Protein AF-A0A6Y6EH37-F1 (afdb_monomer_lite)

Radius of gyration: 16.32 Å; chains: 1; bounding box: 48×16×46 Å

Secondary structure (DSSP, 8-state):
-HHHHHHHHHHHHHHHHHHTTHHHHHHHHHHH-HHHHHHHHHHHHHHHHHHHHHHHHGGGS-HHHHHHHHHHHHHHHHHHHHHHHHHHHHHHHHHT-

Structure (mmCIF, N/CA/C/O backbone):
data_AF-A0A6Y6EH37-F1
#
_entry.id   AF-A0A6Y6EH37-F1
#
loop_
_atom_site.group_PDB
_atom_site.id
_atom_site.type_symbol
_atom_site.label_atom_id
_atom_site.label_alt_id
_atom_site.label_comp_id
_atom_site.label_asym_id
_atom_site.label_entity_id
_atom_site.label_seq_id
_atom_site.pdbx_PDB_ins_code
_atom_site.Cartn_x
_atom_site.Cartn_y
_atom_site.Cartn_z
_atom_site.occupan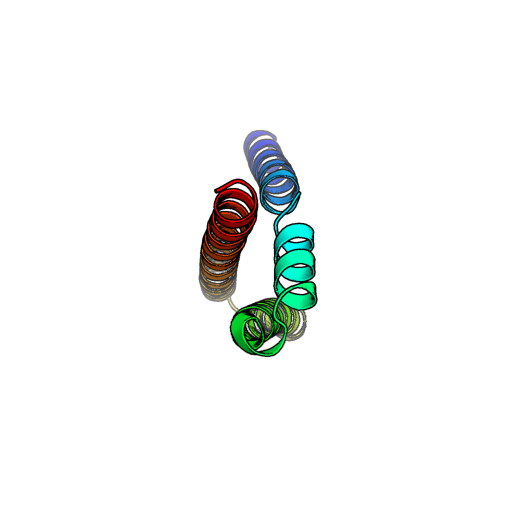cy
_atom_site.B_iso_or_equiv
_atom_site.auth_seq_id
_atom_site.auth_comp_id
_atom_site.auth_asym_id
_atom_site.auth_atom_id
_atom_site.pdbx_PDB_model_num
ATOM 1 N N . SER A 1 1 ? 30.470 2.210 -0.677 1.00 59.72 1 SER A N 1
ATOM 2 C CA . SER A 1 1 ? 30.165 0.766 -0.683 1.00 59.72 1 SER A CA 1
ATOM 3 C C . SER A 1 1 ? 29.413 0.365 0.584 1.00 59.72 1 SER A C 1
ATOM 5 O O . SER A 1 1 ? 28.319 -0.167 0.468 1.00 59.72 1 SER A O 1
ATOM 7 N N . ASP A 1 2 ? 29.881 0.749 1.781 1.00 52.94 2 ASP A N 1
ATOM 8 C CA . ASP A 1 2 ? 29.170 0.456 3.046 1.00 52.94 2 ASP A CA 1
ATOM 9 C C . ASP A 1 2 ? 28.023 1.411 3.388 1.00 52.94 2 ASP A C 1
ATOM 11 O O . ASP A 1 2 ? 27.023 1.002 3.966 1.00 52.94 2 ASP A O 1
ATOM 15 N N . SER A 1 3 ? 28.116 2.678 2.990 1.00 45.69 3 SER A N 1
ATOM 16 C CA . SER A 1 3 ? 27.055 3.672 3.194 1.00 45.69 3 SER A CA 1
ATOM 17 C C . SER A 1 3 ? 25.783 3.367 2.396 1.00 45.69 3 SER A C 1
ATOM 19 O O . SER A 1 3 ? 24.689 3.651 2.872 1.00 45.69 3 SER A O 1
ATOM 21 N N . ILE A 1 4 ? 25.916 2.728 1.228 1.00 46.81 4 ILE A N 1
ATOM 22 C CA . ILE A 1 4 ? 24.783 2.278 0.403 1.00 46.81 4 ILE A CA 1
ATOM 23 C C . ILE A 1 4 ? 24.128 1.053 1.044 1.00 46.81 4 ILE A C 1
ATOM 25 O O .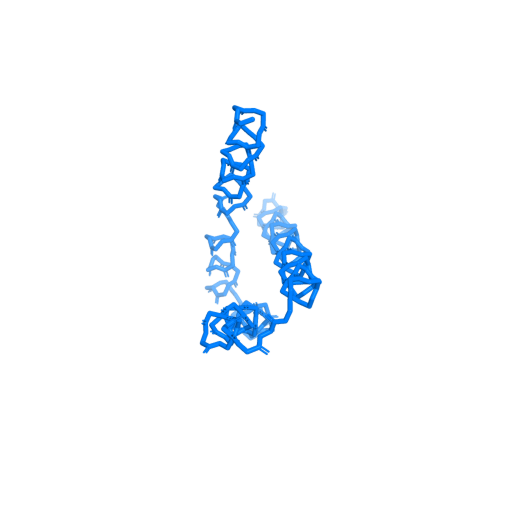 ILE A 1 4 ? 22.927 1.070 1.277 1.00 46.81 4 ILE A O 1
ATOM 29 N N . LYS A 1 5 ? 24.917 0.055 1.463 1.00 49.81 5 LYS A N 1
ATOM 30 C CA . LYS A 1 5 ? 24.394 -1.123 2.175 1.00 49.81 5 LYS A CA 1
ATOM 31 C C . LYS A 1 5 ? 23.733 -0.764 3.506 1.00 49.81 5 LYS A C 1
ATOM 33 O O . LYS A 1 5 ? 22.726 -1.357 3.866 1.00 49.81 5 LYS A O 1
ATOM 38 N N . LYS A 1 6 ? 24.265 0.224 4.232 1.00 46.09 6 LYS A N 1
ATOM 39 C CA . LYS A 1 6 ? 23.679 0.729 5.483 1.00 46.09 6 LYS A CA 1
ATOM 40 C C . LYS A 1 6 ? 22.381 1.505 5.237 1.00 46.09 6 LYS A C 1
ATOM 42 O O . LYS A 1 6 ? 21.462 1.409 6.044 1.00 46.09 6 LYS A O 1
ATOM 47 N N . TYR A 1 7 ? 22.286 2.221 4.115 1.00 43.78 7 TYR A N 1
ATOM 48 C CA . TYR A 1 7 ? 21.050 2.864 3.668 1.00 43.78 7 TYR A CA 1
ATOM 49 C C . TYR A 1 7 ? 19.996 1.832 3.240 1.00 43.78 7 TYR A C 1
ATOM 51 O O . TYR A 1 7 ? 18.858 1.923 3.679 1.00 43.78 7 TYR A O 1
ATOM 59 N N . GLU A 1 8 ? 20.372 0.811 2.469 1.00 46.00 8 GLU A N 1
ATOM 60 C CA . GLU A 1 8 ? 19.490 -0.290 2.051 1.00 46.00 8 GLU A CA 1
ATOM 61 C C . GLU A 1 8 ? 19.028 -1.146 3.241 1.00 46.00 8 GLU A C 1
ATOM 63 O O . GLU A 1 8 ? 17.859 -1.508 3.325 1.00 46.00 8 GLU A O 1
ATOM 68 N N . HIS A 1 9 ? 19.912 -1.414 4.206 1.00 47.00 9 HIS A N 1
ATOM 69 C CA . HIS A 1 9 ? 19.576 -2.129 5.438 1.00 47.00 9 HIS A CA 1
ATOM 70 C C . HIS A 1 9 ? 18.669 -1.297 6.355 1.00 47.00 9 HIS A C 1
ATOM 72 O O . HIS A 1 9 ? 17.686 -1.817 6.875 1.00 47.00 9 HIS A O 1
ATOM 78 N N . GLY A 1 10 ? 18.938 0.008 6.488 1.00 43.47 10 GLY A N 1
ATOM 79 C CA . GLY A 1 10 ? 18.068 0.940 7.208 1.00 43.47 10 GLY A CA 1
ATOM 80 C C . GLY A 1 10 ? 16.698 1.098 6.545 1.00 43.47 10 GLY A C 1
ATOM 81 O O . GLY A 1 10 ? 15.687 1.134 7.236 1.00 43.47 10 GLY A O 1
ATOM 82 N N . GLN A 1 11 ? 16.638 1.105 5.210 1.00 48.38 11 GLN A N 1
ATOM 83 C CA . GLN A 1 11 ? 15.391 1.052 4.442 1.00 48.38 11 GLN A CA 1
ATOM 84 C C . GLN A 1 11 ? 14.656 -0.271 4.683 1.00 48.38 11 GLN A C 1
ATOM 86 O O . GLN A 1 11 ? 13.453 -0.258 4.915 1.00 48.38 11 GLN A O 1
ATOM 91 N N . MET A 1 12 ? 15.352 -1.409 4.703 1.00 45.44 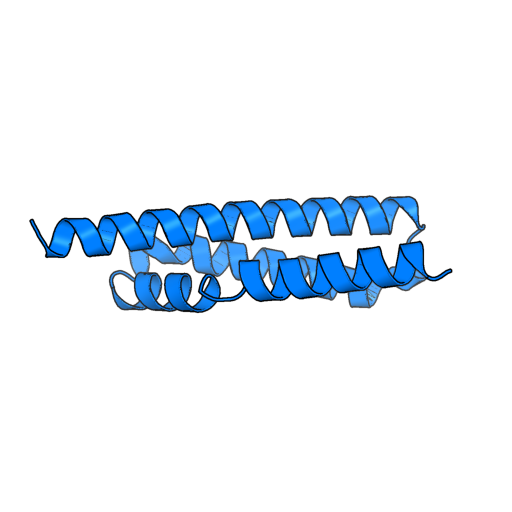12 MET A N 1
ATOM 92 C CA . MET A 1 12 ? 14.763 -2.731 4.940 1.00 45.44 12 MET A CA 1
ATOM 93 C C . MET A 1 12 ? 14.207 -2.889 6.367 1.00 45.44 12 MET A C 1
ATOM 95 O O . MET A 1 12 ? 13.099 -3.398 6.528 1.00 45.44 12 MET A O 1
ATOM 99 N N . GLU A 1 13 ? 14.910 -2.408 7.398 1.00 42.56 13 GLU A N 1
ATOM 100 C CA . GLU A 1 13 ? 14.405 -2.379 8.781 1.00 42.56 13 GLU A CA 1
ATOM 101 C C . GLU A 1 13 ? 13.252 -1.389 8.969 1.00 42.56 13 GLU A C 1
ATOM 103 O O . GLU A 1 13 ? 12.261 -1.719 9.625 1.00 42.56 13 GLU A O 1
ATOM 108 N N . LEU A 1 14 ? 13.327 -0.205 8.353 1.00 42.06 14 LEU A N 1
ATOM 109 C CA . LEU A 1 14 ? 12.225 0.757 8.352 1.00 42.06 14 LEU A CA 1
ATOM 110 C C . LEU A 1 14 ? 10.993 0.162 7.655 1.00 42.06 14 LEU A C 1
ATOM 112 O O . LEU A 1 14 ? 9.883 0.273 8.163 1.00 42.06 14 LEU A O 1
ATOM 116 N N . THR A 1 15 ? 11.187 -0.566 6.553 1.00 43.66 15 THR A N 1
ATOM 117 C CA . THR A 1 15 ? 10.112 -1.271 5.841 1.00 43.66 15 THR A CA 1
ATOM 118 C C . THR A 1 15 ? 9.519 -2.391 6.697 1.00 43.66 15 THR A C 1
ATOM 120 O O . THR A 1 15 ? 8.307 -2.576 6.701 1.00 43.66 15 THR A O 1
ATOM 123 N N . LYS A 1 16 ? 10.339 -3.102 7.480 1.00 38.72 16 LYS A N 1
ATOM 124 C CA . LYS A 1 16 ? 9.897 -4.160 8.402 1.00 38.72 16 LYS A CA 1
ATOM 125 C C . LYS A 1 16 ? 9.095 -3.611 9.594 1.00 38.72 16 LYS A C 1
ATOM 127 O O . LYS A 1 16 ? 8.116 -4.237 9.983 1.00 38.72 16 LYS A O 1
ATOM 132 N N . ASN A 1 17 ? 9.450 -2.433 10.118 1.00 40.44 17 ASN A N 1
ATOM 133 C CA . ASN A 1 17 ? 8.726 -1.754 11.207 1.00 40.44 17 ASN A CA 1
ATOM 134 C C . ASN A 1 17 ? 7.502 -0.941 10.738 1.00 40.44 17 ASN A C 1
ATOM 136 O O . ASN A 1 17 ? 6.545 -0.771 11.486 1.00 40.44 17 ASN A O 1
ATOM 140 N N . ILE A 1 18 ? 7.484 -0.451 9.496 1.00 44.25 18 ILE A N 1
ATOM 141 C CA . ILE A 1 18 ? 6.275 0.131 8.888 1.00 44.25 18 ILE A CA 1
ATOM 142 C C . ILE A 1 18 ? 5.271 -0.985 8.559 1.00 44.25 18 ILE A C 1
ATOM 144 O O . ILE A 1 18 ? 4.066 -0.802 8.768 1.00 44.25 18 ILE A O 1
ATOM 148 N N . ASN A 1 19 ? 5.769 -2.155 8.141 1.00 43.81 19 ASN A N 1
ATOM 149 C CA . ASN A 1 19 ? 4.960 -3.344 7.881 1.00 43.81 19 ASN A CA 1
ATOM 150 C C . ASN A 1 19 ? 4.457 -4.041 9.154 1.00 43.81 19 ASN A C 1
ATOM 152 O O . ASN A 1 19 ? 3.392 -4.648 9.077 1.00 43.81 19 ASN A O 1
ATOM 156 N N . SER A 1 20 ? 5.146 -3.950 10.301 1.00 60.06 20 SER A N 1
ATOM 157 C CA . SER A 1 20 ? 4.635 -4.539 11.544 1.00 60.06 20 SER A CA 1
ATOM 158 C C . SER A 1 20 ? 3.386 -3.772 11.996 1.00 60.06 20 SER A C 1
ATOM 160 O O . SER A 1 20 ? 3.412 -2.584 12.333 1.00 60.06 20 SER A O 1
ATOM 162 N N . GLY A 1 21 ? 2.237 -4.426 11.887 1.00 78.62 21 GLY A N 1
ATOM 163 C CA . GLY A 1 21 ? 0.935 -3.902 12.272 1.00 78.62 21 GLY A CA 1
ATOM 164 C C . GLY A 1 21 ? 0.091 -3.335 11.133 1.00 78.62 21 GLY A C 1
ATOM 165 O O . GLY A 1 21 ? -1.061 -3.026 11.387 1.00 78.62 21 GLY A O 1
ATOM 166 N N . CYS A 1 22 ? 0.602 -3.134 9.909 1.00 90.50 22 CYS A N 1
ATOM 167 C CA . CYS A 1 22 ? -0.239 -2.597 8.822 1.00 90.50 22 CYS A CA 1
ATOM 168 C C . CYS A 1 22 ? -1.210 -3.653 8.291 1.00 90.50 22 CYS A C 1
ATOM 170 O O . CYS A 1 22 ? -2.405 -3.396 8.180 1.00 90.50 22 CYS A O 1
ATOM 172 N N . ILE A 1 23 ? -0.692 -4.845 7.992 1.00 89.94 23 ILE A N 1
ATOM 173 C CA . ILE A 1 23 ? -1.513 -5.956 7.510 1.00 89.94 23 ILE A CA 1
ATOM 174 C C . ILE A 1 23 ? -2.402 -6.468 8.634 1.00 89.94 23 ILE A C 1
ATOM 176 O O . ILE A 1 23 ? -3.576 -6.706 8.403 1.00 89.94 23 ILE A O 1
ATOM 180 N N . GLU A 1 24 ? -1.885 -6.556 9.857 1.00 90.81 24 GLU A N 1
ATOM 181 C CA . GLU A 1 24 ? -2.671 -6.955 11.023 1.00 90.81 24 GLU A CA 1
ATOM 182 C C . GLU A 1 24 ? -3.821 -5.975 11.286 1.00 90.81 24 GLU A C 1
ATOM 184 O O . GLU A 1 24 ? -4.943 -6.404 11.530 1.00 90.81 24 GLU A O 1
ATOM 189 N N . ALA A 1 25 ? -3.576 -4.666 11.173 1.00 92.81 25 ALA A N 1
ATOM 190 C CA . ALA A 1 25 ? -4.617 -3.646 11.278 1.00 92.81 25 ALA A CA 1
ATOM 191 C C . ALA A 1 25 ? -5.631 -3.721 10.124 1.00 92.81 25 ALA A C 1
ATOM 193 O O . ALA A 1 25 ? -6.825 -3.550 10.343 1.00 92.81 25 ALA A O 1
ATOM 194 N N . LEU A 1 26 ? -5.178 -4.002 8.899 1.00 93.88 26 LEU A N 1
ATOM 195 C CA . LEU A 1 26 ? -6.067 -4.178 7.751 1.00 93.88 26 LEU A CA 1
ATOM 196 C C . LEU A 1 26 ? -6.962 -5.409 7.922 1.00 93.88 26 LEU A C 1
ATOM 198 O O . LEU A 1 26 ? -8.164 -5.317 7.691 1.00 93.88 26 LEU A O 1
ATOM 202 N N . VAL A 1 27 ? -6.385 -6.529 8.366 1.00 92.19 27 VAL A N 1
ATOM 203 C CA . VAL A 1 27 ? -7.118 -7.757 8.692 1.00 92.19 27 VAL A CA 1
ATOM 204 C C . VAL A 1 27 ? -8.142 -7.470 9.784 1.00 92.19 27 VAL A C 1
ATOM 206 O O . VAL A 1 27 ? -9.324 -7.710 9.565 1.00 92.19 27 VAL A O 1
ATOM 209 N N . PHE A 1 28 ? -7.723 -6.850 10.890 1.00 92.62 28 PHE A N 1
ATOM 210 C CA . PHE A 1 28 ? -8.617 -6.444 11.974 1.00 92.62 28 PHE A CA 1
ATOM 211 C C . PHE A 1 28 ? -9.809 -5.616 11.477 1.00 92.62 28 PHE A C 1
ATOM 213 O O . PHE A 1 28 ? -10.954 -5.962 11.748 1.00 92.62 28 PHE A O 1
ATOM 220 N N . LEU A 1 29 ? -9.565 -4.551 10.708 1.00 93.06 29 LEU A N 1
ATOM 221 C CA . LEU A 1 29 ? -10.644 -3.729 10.156 1.00 93.06 29 LEU A CA 1
ATOM 222 C C . LEU A 1 29 ? -11.561 -4.533 9.227 1.00 93.06 29 LEU A C 1
ATOM 224 O O . LEU A 1 29 ? -12.778 -4.394 9.305 1.00 93.06 29 LEU A O 1
ATOM 228 N N . SER A 1 30 ? -10.995 -5.397 8.381 1.00 92.12 30 SER A N 1
ATOM 229 C CA . SER A 1 30 ? -11.774 -6.234 7.463 1.00 92.12 30 SER A CA 1
ATOM 230 C C . SER A 1 30 ? -12.626 -7.292 8.168 1.00 92.12 30 SER A C 1
ATOM 232 O O . SER A 1 30 ? -13.658 -7.676 7.632 1.00 92.12 30 SER A O 1
ATOM 234 N N . GLU A 1 31 ? -12.226 -7.746 9.357 1.00 91.69 31 GLU A N 1
ATOM 235 C CA . GLU A 1 31 ? -13.016 -8.656 10.194 1.00 91.69 31 GLU A CA 1
ATOM 236 C C . GLU A 1 31 ? -14.141 -7.921 10.934 1.00 91.69 31 GLU A C 1
ATOM 238 O O . GLU A 1 31 ? -15.219 -8.480 11.127 1.00 91.69 31 GLU A O 1
ATOM 243 N N . GLU A 1 32 ? -13.909 -6.668 11.334 1.00 91.88 32 GLU A N 1
ATOM 244 C CA . GLU A 1 32 ? -14.887 -5.851 12.060 1.00 91.88 32 GLU A CA 1
ATOM 245 C C . GLU A 1 32 ? -15.991 -5.295 11.148 1.00 91.88 32 GLU A C 1
ATOM 247 O O . GLU A 1 32 ? -17.153 -5.261 11.550 1.00 91.88 32 GLU A O 1
ATOM 252 N N . ASP A 1 33 ? -15.642 -4.854 9.935 1.00 92.06 33 ASP A N 1
ATOM 253 C CA . ASP A 1 33 ? -16.597 -4.333 8.947 1.00 92.06 33 ASP A CA 1
ATOM 254 C C . ASP A 1 33 ? -16.088 -4.574 7.505 1.00 92.06 33 ASP A C 1
ATOM 256 O O . ASP A 1 33 ? -15.454 -3.702 6.893 1.00 92.06 33 ASP A O 1
ATOM 260 N N . PRO A 1 34 ? -16.339 -5.775 6.945 1.00 90.81 34 PRO A N 1
ATOM 261 C CA . PRO A 1 34 ? -15.811 -6.167 5.641 1.00 90.81 34 PRO A CA 1
ATOM 262 C C . PRO A 1 34 ? -16.233 -5.239 4.497 1.00 90.81 34 PRO A C 1
ATOM 264 O O . PRO A 1 34 ? -15.439 -4.972 3.594 1.00 90.81 34 PRO A O 1
ATOM 267 N N . GLU A 1 35 ? -17.476 -4.744 4.517 1.00 94.12 35 GLU A N 1
ATOM 268 C CA . GLU A 1 35 ? -18.003 -3.890 3.449 1.00 94.12 35 GLU A CA 1
ATOM 269 C C . GLU A 1 35 ? -17.325 -2.520 3.472 1.00 94.12 35 GLU A C 1
ATOM 271 O O . GLU A 1 35 ? -16.813 -2.069 2.441 1.00 94.12 35 GLU A O 1
ATOM 276 N N . LYS A 1 36 ? -17.231 -1.899 4.656 1.00 92.88 36 LYS A N 1
ATOM 277 C CA . LYS A 1 36 ? -16.621 -0.575 4.835 1.00 92.88 36 LYS A CA 1
ATOM 278 C C . LYS A 1 36 ? -15.141 -0.542 4.466 1.00 92.88 36 LYS A C 1
ATOM 280 O O . LYS A 1 36 ? -14.669 0.465 3.940 1.00 92.88 36 LYS A O 1
ATOM 285 N N . TYR A 1 37 ? -14.401 -1.612 4.755 1.00 93.81 37 TYR A N 1
ATOM 286 C CA . TYR A 1 37 ? -12.946 -1.646 4.575 1.00 93.81 37 TYR A CA 1
ATOM 287 C C . TYR A 1 37 ? -12.483 -2.414 3.327 1.00 93.81 37 TYR A C 1
ATOM 289 O O . TYR A 1 37 ? -11.277 -2.530 3.085 1.00 93.81 37 TYR A O 1
ATOM 297 N N . SER A 1 38 ? -13.418 -2.867 2.487 1.00 94.81 38 SER A N 1
ATOM 298 C CA . SER A 1 38 ? -13.133 -3.540 1.212 1.00 94.81 38 SER A CA 1
ATOM 299 C C . SER A 1 38 ? -12.237 -2.715 0.273 1.00 94.81 38 SER A C 1
ATOM 301 O O . SER A 1 38 ? -11.356 -3.265 -0.392 1.00 94.81 38 SER A O 1
ATOM 303 N N . ASP A 1 39 ? -12.370 -1.387 0.278 1.00 96.31 39 ASP A N 1
ATOM 304 C CA . ASP A 1 39 ? -11.529 -0.494 -0.526 1.00 96.31 39 ASP A CA 1
ATOM 305 C C . ASP A 1 39 ? -10.052 -0.523 -0.110 1.00 96.31 39 ASP A C 1
ATOM 307 O O . ASP A 1 39 ? -9.171 -0.482 -0.969 1.00 96.31 39 ASP A O 1
ATOM 311 N N . TYR A 1 40 ? -9.749 -0.671 1.183 1.00 96.38 40 TYR A N 1
ATOM 312 C CA . TYR A 1 40 ? -8.361 -0.782 1.647 1.00 96.38 40 TYR A CA 1
ATOM 313 C C . TYR A 1 40 ? -7.715 -2.099 1.211 1.00 96.38 40 TYR A C 1
ATOM 315 O O . TYR A 1 40 ? -6.532 -2.119 0.865 1.00 96.38 40 TYR A O 1
ATOM 323 N N . ILE A 1 41 ? -8.495 -3.183 1.165 1.00 95.25 41 ILE A N 1
ATOM 324 C CA . ILE A 1 41 ? -8.059 -4.473 0.616 1.00 95.25 41 ILE A CA 1
ATOM 325 C C . ILE A 1 41 ? -7.781 -4.341 -0.886 1.00 95.25 41 ILE A C 1
ATOM 327 O O . ILE A 1 41 ? -6.737 -4.781 -1.371 1.00 95.25 41 ILE A O 1
ATOM 331 N N . ASN A 1 42 ? -8.675 -3.679 -1.622 1.00 96.94 42 ASN A N 1
ATOM 332 C CA . ASN A 1 42 ? -8.502 -3.438 -3.053 1.00 96.94 42 ASN A CA 1
ATOM 333 C C . ASN A 1 42 ? -7.263 -2.584 -3.349 1.00 96.94 42 ASN A C 1
ATOM 335 O O . ASN A 1 42 ? -6.504 -2.889 -4.271 1.00 96.94 42 ASN A O 1
ATOM 339 N N . ASP A 1 43 ? -7.025 -1.534 -2.565 1.00 97.69 43 ASP A N 1
ATOM 340 C CA . ASP A 1 43 ? -5.838 -0.693 -2.703 1.00 97.69 43 ASP A CA 1
ATOM 341 C C . ASP A 1 43 ? -4.555 -1.464 -2.376 1.00 97.69 43 ASP A C 1
ATOM 343 O O . ASP A 1 43 ? -3.569 -1.353 -3.112 1.00 97.69 43 ASP A O 1
ATOM 347 N N . TYR A 1 44 ? -4.574 -2.305 -1.337 1.00 96.06 44 TYR A N 1
ATOM 348 C CA . TYR A 1 44 ? -3.466 -3.204 -1.024 1.00 96.06 44 TYR A CA 1
ATOM 349 C C . TYR A 1 44 ? -3.152 -4.148 -2.195 1.00 96.06 44 TYR A C 1
ATOM 351 O O . TYR A 1 44 ? -1.993 -4.252 -2.612 1.00 96.06 44 TYR A O 1
ATOM 359 N N . HIS A 1 45 ? -4.173 -4.781 -2.783 1.00 96.06 45 HIS A N 1
ATOM 360 C CA . HIS A 1 45 ? -4.006 -5.659 -3.942 1.00 96.06 45 HIS A CA 1
ATOM 361 C C . HIS A 1 45 ? -3.410 -4.929 -5.147 1.00 96.06 45 HIS A C 1
ATOM 363 O O . HIS A 1 45 ? -2.440 -5.419 -5.723 1.00 96.06 45 HIS A O 1
ATOM 369 N N . LYS A 1 46 ? -3.899 -3.729 -5.481 1.00 97.75 46 LYS A N 1
ATOM 370 C CA . LYS A 1 46 ? -3.353 -2.920 -6.587 1.00 97.75 46 LYS A CA 1
ATOM 371 C C . LYS A 1 46 ? -1.885 -2.549 -6.370 1.00 97.75 46 LYS A C 1
ATOM 373 O O . LYS A 1 46 ? -1.103 -2.514 -7.319 1.00 97.75 46 LYS A O 1
ATOM 378 N N . ILE A 1 47 ? -1.491 -2.256 -5.130 1.00 96.44 47 ILE A N 1
ATOM 379 C CA . ILE A 1 47 ? -0.089 -1.979 -4.790 1.00 96.44 47 ILE A CA 1
ATOM 380 C C . ILE A 1 47 ? 0.761 -3.238 -4.993 1.00 96.44 47 ILE A C 1
ATOM 382 O O . ILE A 1 47 ? 1.813 -3.163 -5.630 1.00 96.44 47 ILE A O 1
ATOM 386 N N . ALA A 1 48 ? 0.299 -4.393 -4.505 1.00 94.31 48 ALA A N 1
ATOM 387 C CA . ALA A 1 48 ? 0.986 -5.670 -4.688 1.00 94.31 48 ALA A CA 1
ATOM 388 C C . ALA A 1 48 ? 1.117 -6.050 -6.176 1.00 94.31 48 ALA A C 1
ATOM 390 O O . ALA A 1 48 ? 2.185 -6.474 -6.614 1.00 94.31 48 ALA A O 1
ATOM 391 N N . GLU A 1 49 ? 0.066 -5.835 -6.970 1.00 97.19 49 GLU A N 1
ATOM 392 C CA . GLU A 1 49 ? 0.086 -5.988 -8.429 1.00 97.19 49 GLU A CA 1
ATOM 393 C C . GLU A 1 49 ? 1.105 -5.072 -9.096 1.00 97.19 49 GLU A C 1
ATOM 395 O O . GLU A 1 49 ? 1.824 -5.514 -9.986 1.00 97.19 49 GLU A O 1
ATOM 400 N N . GLY A 1 50 ? 1.223 -3.826 -8.638 1.00 97.00 50 GLY A N 1
ATOM 401 C CA . GLY A 1 50 ? 2.224 -2.894 -9.145 1.00 97.00 50 GLY A CA 1
ATOM 402 C C . GLY A 1 50 ? 3.660 -3.379 -8.929 1.00 97.00 50 GLY A C 1
ATOM 403 O O . GLY A 1 50 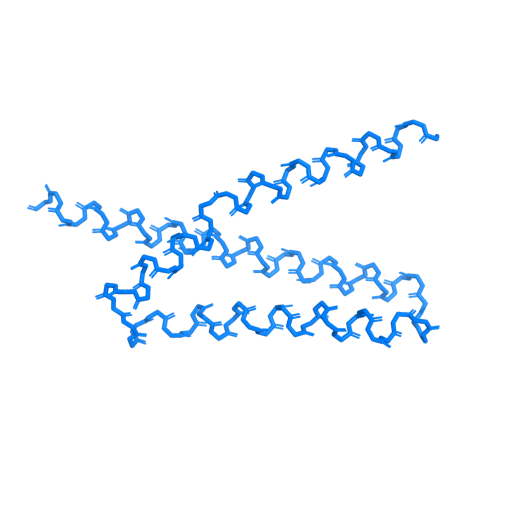? 4.487 -3.253 -9.832 1.00 97.00 50 GLY A O 1
ATOM 404 N N . TYR A 1 51 ? 3.959 -3.979 -7.771 1.00 97.00 51 TYR A N 1
ATOM 405 C CA . TYR A 1 51 ? 5.269 -4.597 -7.540 1.00 97.00 51 TYR A CA 1
ATOM 406 C C . TYR A 1 51 ? 5.488 -5.842 -8.402 1.00 97.00 51 TYR A C 1
ATOM 408 O O . TYR A 1 51 ? 6.586 -6.004 -8.926 1.00 97.00 51 TYR A O 1
ATOM 416 N N . ARG A 1 52 ? 4.463 -6.686 -8.594 1.00 96.94 52 ARG A N 1
ATOM 417 C CA . ARG A 1 52 ? 4.547 -7.839 -9.511 1.00 96.94 52 ARG A CA 1
ATOM 418 C C . ARG A 1 52 ? 4.835 -7.393 -10.941 1.00 96.94 52 ARG A C 1
ATOM 420 O O . ARG A 1 52 ? 5.784 -7.869 -11.546 1.00 96.94 52 ARG A O 1
ATOM 427 N N . PHE A 1 53 ? 4.092 -6.403 -11.435 1.00 96.44 53 PHE A N 1
ATOM 428 C CA . PHE A 1 53 ? 4.317 -5.826 -12.757 1.00 96.44 53 PHE A CA 1
ATOM 429 C C . PHE A 1 53 ? 5.747 -5.298 -12.911 1.00 96.44 53 PHE A C 1
ATOM 431 O O . PHE A 1 53 ? 6.379 -5.535 -13.939 1.00 96.44 53 PHE A O 1
ATOM 438 N N . LEU A 1 54 ? 6.270 -4.596 -11.900 1.00 95.00 54 LEU A N 1
ATOM 439 C CA . LEU A 1 54 ? 7.659 -4.152 -11.910 1.00 95.00 54 LEU A CA 1
ATOM 440 C C . LEU A 1 54 ? 8.623 -5.340 -12.016 1.00 95.00 54 LEU A C 1
ATOM 442 O O . LEU A 1 54 ? 9.540 -5.281 -12.829 1.00 95.00 54 LEU A O 1
ATOM 446 N N . ASP A 1 55 ? 8.442 -6.385 -11.210 1.00 94.50 55 ASP A N 1
ATOM 447 C CA . ASP A 1 55 ? 9.332 -7.551 -11.206 1.00 94.50 55 ASP A CA 1
ATOM 448 C C . ASP A 1 55 ? 9.343 -8.266 -12.565 1.00 94.50 55 ASP A C 1
ATOM 450 O O . ASP A 1 55 ? 10.411 -8.499 -13.133 1.00 94.50 55 ASP A O 1
ATOM 454 N N . ASP A 1 56 ? 8.158 -8.464 -13.149 1.00 97.38 56 ASP A N 1
ATOM 455 C CA . ASP A 1 56 ? 7.973 -9.116 -14.448 1.00 97.38 56 ASP A CA 1
ATOM 456 C C . ASP A 1 56 ? 8.581 -8.316 -15.615 1.00 97.38 56 ASP A C 1
ATOM 458 O O . ASP A 1 56 ? 8.987 -8.889 -16.626 1.00 97.38 56 ASP A O 1
ATOM 462 N N . ASN A 1 57 ? 8.650 -6.982 -15.499 1.00 96.12 57 ASN A N 1
ATOM 463 C CA . ASN A 1 57 ? 8.985 -6.097 -16.622 1.00 96.12 57 ASN A CA 1
ATOM 464 C C . ASN A 1 57 ? 10.283 -5.300 -16.444 1.00 96.12 57 ASN A C 1
ATOM 466 O O . ASN A 1 57 ? 10.708 -4.609 -17.374 1.00 96.12 57 ASN A O 1
ATOM 470 N N . ARG A 1 58 ? 10.955 -5.388 -15.288 1.00 94.75 58 ARG A N 1
ATOM 471 C CA . ARG A 1 58 ? 12.128 -4.553 -14.961 1.00 94.75 58 ARG A CA 1
ATOM 472 C C . ARG A 1 58 ? 13.260 -4.632 -15.982 1.00 94.75 58 ARG A C 1
ATOM 474 O O . ARG A 1 58 ? 14.001 -3.668 -16.128 1.00 94.75 58 ARG A O 1
ATOM 481 N N . THR A 1 59 ? 13.405 -5.748 -16.696 1.00 97.06 59 THR A N 1
ATOM 482 C CA . THR A 1 59 ? 14.441 -5.930 -17.729 1.00 97.06 59 THR A CA 1
ATOM 483 C C . THR A 1 59 ? 14.232 -5.042 -18.954 1.00 97.06 59 THR A C 1
ATOM 485 O O . THR A 1 59 ? 15.196 -4.747 -19.655 1.00 97.06 59 THR A O 1
ATOM 488 N N . PHE A 1 60 ? 12.997 -4.604 -19.209 1.00 96.56 60 PHE A N 1
ATOM 489 C CA . PHE A 1 60 ? 12.632 -3.738 -20.335 1.00 96.56 60 PHE A CA 1
ATOM 490 C C . PHE A 1 60 ? 12.579 -2.252 -19.953 1.00 96.56 60 PHE A C 1
ATOM 492 O O . PHE A 1 60 ? 12.277 -1.405 -20.792 1.00 96.56 60 PHE A O 1
ATOM 499 N N . MET A 1 61 ? 12.862 -1.917 -18.692 1.00 96.62 61 MET A N 1
ATOM 500 C CA . MET A 1 61 ? 12.747 -0.562 -18.158 1.00 96.62 61 MET A CA 1
ATOM 501 C C . MET A 1 61 ? 14.124 0.068 -17.935 1.00 96.62 61 MET A C 1
ATOM 503 O O . MET A 1 61 ? 15.068 -0.586 -17.494 1.00 96.62 61 MET A O 1
ATOM 507 N N . ASN A 1 62 ? 14.237 1.375 -18.186 1.00 97.69 62 ASN A N 1
ATOM 508 C CA . ASN A 1 62 ? 15.417 2.130 -17.768 1.00 97.69 62 ASN A CA 1
ATOM 509 C C . ASN A 1 62 ? 15.398 2.377 -16.248 1.00 97.69 62 ASN A C 1
ATOM 511 O O . ASN A 1 62 ? 14.352 2.315 -15.594 1.00 97.69 62 ASN A O 1
ATOM 515 N N . LYS A 1 63 ? 16.573 2.696 -15.699 1.00 96.81 63 LYS A N 1
ATOM 516 C CA . LYS A 1 63 ? 16.776 2.891 -14.260 1.00 96.81 63 LYS A CA 1
ATOM 517 C C . LYS A 1 63 ? 15.841 3.946 -13.658 1.00 96.81 63 LYS A C 1
ATOM 519 O O . LYS A 1 63 ? 15.260 3.692 -12.606 1.00 96.81 63 LYS A O 1
ATOM 524 N N . ASP A 1 64 ? 15.660 5.079 -14.328 1.00 97.38 64 ASP A N 1
ATOM 525 C CA . ASP A 1 64 ? 14.862 6.191 -13.800 1.00 97.38 64 ASP A CA 1
ATOM 526 C C . ASP A 1 64 ? 13.373 5.827 -13.740 1.00 97.38 64 ASP A C 1
ATOM 528 O O . ASP A 1 64 ? 12.675 6.159 -12.786 1.00 97.38 64 ASP A O 1
ATOM 532 N N . SER A 1 65 ? 12.889 5.065 -14.724 1.00 97.06 65 SER A N 1
ATOM 533 C CA . SER A 1 65 ? 11.508 4.568 -14.754 1.00 97.06 65 SER A CA 1
ATOM 534 C C . SER A 1 65 ? 11.242 3.550 -13.645 1.00 97.06 65 SER A C 1
ATOM 536 O O . SER A 1 65 ? 10.189 3.598 -13.009 1.00 97.06 65 SER A O 1
ATOM 538 N N . ILE A 1 66 ? 12.206 2.663 -13.373 1.00 97.50 66 ILE A N 1
ATOM 539 C CA . ILE A 1 66 ? 12.143 1.737 -12.232 1.00 97.50 66 ILE A CA 1
ATOM 540 C C . ILE A 1 66 ? 12.084 2.532 -10.927 1.00 97.50 66 ILE A C 1
ATOM 542 O O . ILE A 1 66 ? 11.217 2.284 -10.092 1.00 97.50 66 ILE A O 1
ATOM 546 N N . GLU A 1 67 ? 12.976 3.509 -10.760 1.00 97.44 67 GLU A N 1
ATOM 547 C CA . GLU A 1 67 ? 13.040 4.327 -9.551 1.00 97.44 67 GLU A CA 1
ATOM 548 C C . GLU A 1 67 ? 11.736 5.099 -9.309 1.00 97.44 67 GLU A C 1
ATOM 550 O O . GLU A 1 67 ? 11.210 5.084 -8.194 1.00 97.44 67 GLU A O 1
ATOM 555 N N . LEU A 1 68 ? 11.183 5.732 -10.346 1.00 97.69 68 LEU A N 1
ATOM 556 C CA . LEU A 1 68 ? 9.918 6.460 -10.260 1.00 97.69 68 LEU A CA 1
ATOM 557 C C . LEU A 1 68 ? 8.752 5.541 -9.878 1.00 97.69 68 LEU A C 1
ATOM 559 O O . LEU A 1 68 ? 7.969 5.895 -8.993 1.00 97.69 68 LEU A O 1
ATOM 563 N N . LEU A 1 69 ? 8.652 4.356 -10.490 1.00 96.44 69 LEU A N 1
ATOM 564 C CA . LEU A 1 69 ? 7.594 3.398 -10.172 1.00 96.44 69 LEU A CA 1
ATOM 565 C C . LEU A 1 69 ? 7.717 2.884 -8.732 1.00 96.44 69 LEU A C 1
ATOM 567 O O . LEU A 1 69 ? 6.735 2.911 -7.990 1.00 96.44 69 LEU A O 1
ATOM 571 N N . VAL A 1 70 ? 8.921 2.488 -8.304 1.00 97.19 70 VAL A N 1
ATOM 572 C CA . VAL A 1 70 ? 9.182 2.035 -6.927 1.00 97.19 70 VAL A CA 1
ATOM 573 C C . VAL A 1 70 ? 8.816 3.120 -5.917 1.00 97.19 70 VAL A C 1
ATOM 575 O O . VAL A 1 70 ? 8.127 2.835 -4.938 1.00 97.19 70 VAL A O 1
ATOM 578 N N . ARG A 1 71 ? 9.222 4.374 -6.157 1.00 97.50 71 ARG A N 1
ATOM 579 C CA . ARG A 1 71 ? 8.861 5.503 -5.285 1.00 97.50 71 ARG A CA 1
ATOM 580 C C . ARG A 1 71 ? 7.350 5.691 -5.208 1.00 97.50 71 ARG A C 1
ATOM 582 O O . ARG A 1 71 ? 6.818 5.838 -4.111 1.00 97.50 71 ARG A O 1
ATOM 589 N N . GLY A 1 72 ? 6.656 5.644 -6.345 1.00 97.62 72 GLY A N 1
ATOM 590 C CA . GLY A 1 72 ? 5.199 5.756 -6.390 1.00 97.62 72 GLY A CA 1
ATOM 591 C C . GLY A 1 72 ? 4.490 4.644 -5.611 1.00 97.62 72 GLY A C 1
ATOM 592 O O . GLY A 1 72 ? 3.560 4.924 -4.855 1.00 97.62 72 GLY A O 1
ATOM 593 N N . LEU A 1 73 ? 4.941 3.395 -5.752 1.00 96.94 73 LEU A N 1
ATOM 594 C CA . LEU A 1 73 ? 4.389 2.251 -5.020 1.00 96.94 73 LEU A CA 1
ATOM 595 C C . LEU A 1 73 ? 4.654 2.352 -3.513 1.00 96.94 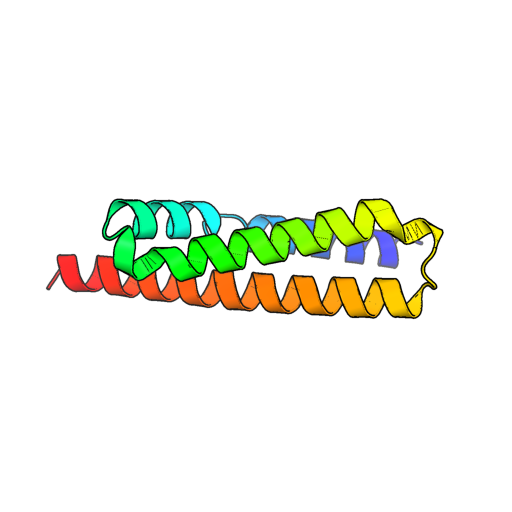73 LEU A C 1
ATOM 597 O O . LEU A 1 73 ? 3.733 2.143 -2.724 1.00 96.94 73 LEU A O 1
ATOM 601 N N . ASN A 1 74 ? 5.865 2.755 -3.115 1.00 96.00 74 ASN A N 1
ATOM 602 C CA . ASN A 1 74 ? 6.216 2.959 -1.709 1.00 96.00 74 ASN A CA 1
ATOM 603 C C . ASN A 1 74 ? 5.333 4.033 -1.059 1.00 96.00 74 ASN A C 1
ATOM 605 O O . ASN A 1 74 ? 4.747 3.778 -0.014 1.00 96.00 74 ASN A O 1
ATOM 609 N N . VAL A 1 75 ? 5.158 5.193 -1.705 1.00 97.44 75 VAL A N 1
ATOM 610 C CA . VAL A 1 75 ? 4.298 6.266 -1.174 1.00 97.44 75 VAL A CA 1
ATOM 611 C C . VAL A 1 75 ? 2.851 5.795 -1.024 1.00 97.44 75 VAL A C 1
ATOM 613 O O . VAL A 1 75 ? 2.232 6.044 0.007 1.00 97.44 75 VAL A O 1
ATOM 616 N N . LYS A 1 76 ? 2.304 5.086 -2.022 1.00 97.56 76 LYS A N 1
ATOM 617 C CA . LYS A 1 76 ? 0.943 4.530 -1.939 1.00 97.56 76 LYS A CA 1
ATOM 618 C C . LYS A 1 76 ? 0.796 3.569 -0.760 1.00 97.56 76 LYS A C 1
ATOM 620 O O . LYS A 1 76 ? -0.171 3.677 -0.009 1.00 97.56 76 LYS A O 1
ATOM 625 N N . LYS A 1 77 ? 1.764 2.668 -0.584 1.00 96.56 77 LYS A N 1
ATOM 626 C CA . LYS A 1 77 ? 1.806 1.715 0.529 1.00 96.56 77 LYS A CA 1
ATOM 627 C C . LYS A 1 77 ? 1.856 2.426 1.878 1.00 96.56 77 LYS A C 1
ATOM 629 O O . LYS A 1 77 ? 1.056 2.110 2.753 1.00 96.56 77 LYS A O 1
ATOM 634 N N . ASP A 1 78 ? 2.745 3.400 2.035 1.00 96.06 78 ASP A N 1
ATOM 635 C CA . ASP A 1 78 ? 2.916 4.115 3.301 1.00 96.06 78 ASP A CA 1
ATOM 636 C C . ASP A 1 78 ? 1.646 4.899 3.668 1.00 96.06 78 ASP A C 1
ATOM 638 O O . ASP A 1 78 ? 1.178 4.825 4.803 1.00 96.06 78 ASP A O 1
ATOM 642 N N . VAL A 1 79 ? 1.019 5.569 2.692 1.00 97.19 79 VAL A N 1
ATOM 643 C CA . VAL A 1 79 ? -0.256 6.277 2.891 1.00 97.19 79 VAL A CA 1
ATOM 644 C C . VAL A 1 79 ? -1.382 5.319 3.278 1.00 97.19 79 VAL A C 1
ATOM 646 O O . VAL A 1 79 ? -2.122 5.611 4.220 1.00 97.19 79 VAL A O 1
ATOM 649 N N . LEU A 1 80 ? -1.518 4.184 2.582 1.00 97.12 80 LEU A N 1
ATOM 650 C CA . LEU A 1 80 ? -2.514 3.166 2.920 1.00 97.12 80 LEU A CA 1
ATOM 651 C C . LEU A 1 80 ? -2.307 2.669 4.354 1.00 97.12 80 LEU A C 1
ATOM 653 O O . LEU A 1 80 ? -3.247 2.666 5.147 1.00 97.12 80 LEU A O 1
ATOM 657 N N . CYS A 1 81 ? -1.070 2.331 4.716 1.00 96.12 81 CYS A N 1
ATOM 658 C CA . CYS A 1 81 ? -0.753 1.843 6.051 1.00 96.12 81 CYS A CA 1
ATOM 659 C C . CYS A 1 81 ? -1.026 2.877 7.145 1.00 96.12 81 CYS A C 1
ATOM 661 O O . CYS A 1 81 ? -1.555 2.520 8.198 1.00 96.12 81 CYS A O 1
ATOM 663 N N . SER A 1 82 ? -0.726 4.156 6.915 1.00 96.62 82 SER A N 1
ATOM 664 C CA . SER A 1 82 ? -1.072 5.218 7.863 1.00 96.62 82 SER A CA 1
ATOM 665 C C . SER A 1 82 ? -2.584 5.354 8.055 1.00 96.62 82 SER A C 1
ATOM 667 O O . SER A 1 82 ? -3.032 5.501 9.192 1.00 96.62 82 SER A O 1
ATOM 669 N N . ARG A 1 83 ? -3.375 5.268 6.976 1.00 96.88 83 ARG A N 1
ATOM 670 C CA . ARG A 1 83 ? -4.847 5.323 7.046 1.00 96.88 83 ARG A CA 1
ATOM 671 C C . ARG A 1 83 ? -5.420 4.137 7.813 1.00 96.88 83 ARG A C 1
ATOM 673 O O . ARG A 1 83 ? -6.159 4.337 8.768 1.00 96.88 83 ARG A O 1
ATOM 680 N N . VAL A 1 84 ? -5.009 2.922 7.456 1.00 96.19 84 VAL A N 1
ATOM 681 C CA . VAL A 1 84 ? -5.435 1.678 8.113 1.00 96.19 84 VAL A CA 1
ATOM 682 C C . VAL A 1 84 ? -5.128 1.706 9.615 1.00 96.19 84 VAL A C 1
ATOM 684 O O . VAL A 1 84 ? -5.997 1.406 10.434 1.00 96.19 84 VAL A O 1
ATOM 687 N N . LYS A 1 85 ? -3.912 2.117 10.003 1.00 93.69 85 LYS A N 1
ATOM 688 C CA . LYS A 1 85 ? -3.527 2.224 11.420 1.00 93.69 85 LYS A CA 1
ATOM 689 C C . LYS A 1 85 ? -4.361 3.276 12.161 1.00 93.69 85 LYS A C 1
ATOM 691 O O . LYS A 1 85 ? -4.778 3.030 13.291 1.00 93.69 85 LYS A O 1
ATOM 696 N N . PHE A 1 86 ? -4.627 4.423 11.533 1.00 94.88 86 PHE A N 1
ATOM 697 C CA . PHE A 1 86 ? -5.463 5.470 12.121 1.00 94.88 86 PHE A CA 1
ATOM 698 C C . PHE A 1 86 ? -6.910 5.007 12.330 1.00 94.88 86 PHE A C 1
ATOM 700 O O . PHE A 1 86 ? -7.441 5.158 13.427 1.00 94.88 86 PHE A O 1
ATOM 707 N N . GLU A 1 87 ? -7.523 4.399 11.318 1.00 94.94 87 GLU A N 1
ATOM 708 C CA . GLU A 1 87 ? -8.888 3.868 11.403 1.00 94.94 87 GLU A CA 1
ATOM 709 C C . GLU A 1 87 ? -9.005 2.769 12.464 1.00 94.94 87 GLU A C 1
ATOM 711 O O . GLU A 1 87 ? -9.938 2.778 13.263 1.00 94.94 87 GLU A O 1
ATOM 716 N N . SER A 1 88 ? -8.012 1.880 12.556 1.00 90.94 88 SER A N 1
ATOM 717 C CA . SER A 1 88 ? -7.968 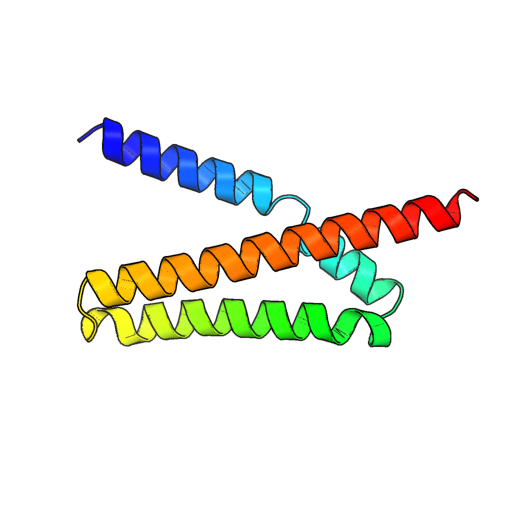0.844 13.600 1.00 90.94 88 SER A CA 1
ATOM 718 C C . SER A 1 88 ? -7.934 1.448 15.001 1.00 90.94 88 SER A C 1
ATOM 720 O O . SER A 1 88 ? -8.650 1.001 15.896 1.00 90.94 88 SER A O 1
ATOM 722 N N . PHE A 1 89 ? -7.139 2.504 15.192 1.00 90.00 89 PHE A N 1
ATOM 723 C CA . PHE A 1 89 ? -7.105 3.242 16.450 1.00 90.00 89 PHE A CA 1
ATOM 724 C C . PHE A 1 89 ? -8.457 3.893 16.775 1.00 90.00 89 PHE A C 1
ATOM 726 O O . PHE A 1 89 ? -8.903 3.807 17.920 1.00 90.00 89 PHE A O 1
ATOM 733 N N . GLN A 1 90 ? -9.130 4.510 15.795 1.00 92.12 90 GLN A N 1
ATOM 734 C CA . GLN A 1 90 ? -10.465 5.088 16.000 1.00 92.12 90 GLN A CA 1
ATOM 735 C C . GLN A 1 90 ? -11.490 4.014 16.379 1.00 92.12 90 GLN A C 1
ATOM 737 O O . GLN A 1 90 ? -12.267 4.217 17.310 1.00 92.12 90 GLN A O 1
ATOM 742 N N . HIS A 1 91 ? -11.459 2.857 15.712 1.00 87.94 91 HIS A N 1
ATOM 743 C CA . HIS A 1 91 ? -12.358 1.741 16.012 1.00 87.94 91 HIS A CA 1
ATOM 744 C C . HIS A 1 91 ? -12.183 1.241 17.446 1.00 87.94 91 HIS A C 1
ATOM 746 O O . HIS A 1 91 ? -13.159 1.110 18.183 1.00 87.94 91 HIS A O 1
ATOM 752 N N . LEU A 1 92 ? -10.934 1.037 17.880 1.00 87.00 92 LEU A N 1
ATOM 753 C CA . LEU A 1 92 ? -10.628 0.650 19.258 1.00 87.00 92 LEU A CA 1
ATOM 754 C C . LEU A 1 92 ? -11.079 1.718 20.253 1.00 87.00 92 LEU A C 1
ATOM 756 O O . LEU A 1 92 ? -11.752 1.387 21.223 1.00 87.00 92 LEU A O 1
ATOM 760 N N . LYS A 1 93 ? -10.764 2.995 20.004 1.00 86.69 93 LYS A N 1
ATOM 761 C CA . LYS A 1 93 ? -11.177 4.110 20.867 1.00 86.69 93 LYS A CA 1
ATOM 762 C C . LYS A 1 93 ? -12.693 4.129 21.078 1.00 86.69 93 LYS A C 1
ATOM 764 O O . LYS A 1 93 ? -13.126 4.271 22.216 1.00 86.69 93 LYS A O 1
ATOM 769 N N . ASN A 1 94 ? -13.476 3.947 20.016 1.00 88.06 94 ASN A N 1
ATOM 770 C CA . ASN A 1 94 ? -14.937 3.966 20.089 1.00 88.06 94 ASN A CA 1
ATOM 771 C C . ASN A 1 94 ? -15.516 2.790 20.893 1.00 88.06 94 ASN A C 1
ATOM 773 O O . ASN A 1 94 ? -16.588 2.937 21.458 1.00 88.06 94 ASN A O 1
ATOM 777 N N . LYS A 1 95 ? -14.821 1.644 20.985 1.00 80.00 95 LYS A N 1
ATOM 778 C CA . LYS A 1 95 ? -15.246 0.510 21.831 1.00 80.00 95 LYS A CA 1
ATOM 779 C C . LYS A 1 95 ? -15.060 0.758 23.335 1.00 80.00 95 LYS A C 1
ATOM 781 O O . LYS A 1 95 ? -15.655 0.044 24.136 1.00 80.00 95 LYS A O 1
ATOM 786 N N . PHE A 1 96 ? -14.218 1.718 23.723 1.00 76.25 96 PHE A N 1
ATOM 787 C CA . PHE A 1 96 ? -13.970 2.077 25.127 1.00 76.25 96 PHE A CA 1
ATOM 788 C C . PHE A 1 96 ? -14.789 3.288 25.607 1.00 76.25 96 PHE A C 1
ATOM 790 O O . PHE A 1 96 ? -14.637 3.691 26.762 1.00 76.25 96 PHE A O 1
ATOM 797 N N . GLN A 1 97 ? -15.607 3.885 24.736 1.00 54.84 97 GLN A N 1
ATOM 798 C CA . GLN A 1 97 ? -16.508 5.000 25.047 1.00 54.84 97 GLN A CA 1
ATOM 799 C C . GLN A 1 97 ? -17.952 4.511 25.117 1.00 54.84 97 GLN A C 1
ATOM 801 O O . GLN A 1 97 ? -18.693 5.072 25.952 1.00 54.84 97 GLN A O 1
#

Organism: Salmonella typhimurium (NCBI:txid90371)

pLDDT: mean 83.95, std 19.99, range [38.72, 97.75]

Foldseek 3Di:
DVVVVVVVVVVVVVVVVLPVCLVVLLVVVCVVPVVVSVVLVVLVVVLVVLVVVCVVCVVVDDPVVSVVSVVVSVVSSSVSSVVSVVVSVVVVVVVVD

Sequence (97 aa):
SDSIKKYEHGQMELTKNINSGCIEALVFLSEEDPEKYSDYINDYHKIAEGYRFLDDNRTFMNKDSIELLVRGLNVKKDVLCSRVKFESFQHLKNKFQ

InterPro domains:
  IPR059822 YuaE domain [PF27278] (16-96)